Protein AF-A0A402DDG8-F1 (afdb_monomer_lite)

Organism: NCBI:txid2497681

Foldseek 3Di:
DEEEDALVLVQCVLVPPPVSVVCVDPVNCVVYHYDYDVVSVVVCVVVVVRHD

Sequence (52 aa):
MKYVYDTNIFIYYLADDDLVTSFFSPAFLSLHQIFISPIVRIELLSFPTLSK

Radius of gyration: 11.26 Å; chains: 1; bounding box: 27×23×27 Å

pLDDT: mean 93.91, std 4.9, range [72.62, 97.75]

Structure (mmCIF, N/CA/C/O backbone):
data_AF-A0A402DDG8-F1
#
_entry.id   AF-A0A402DDG8-F1
#
loop_
_at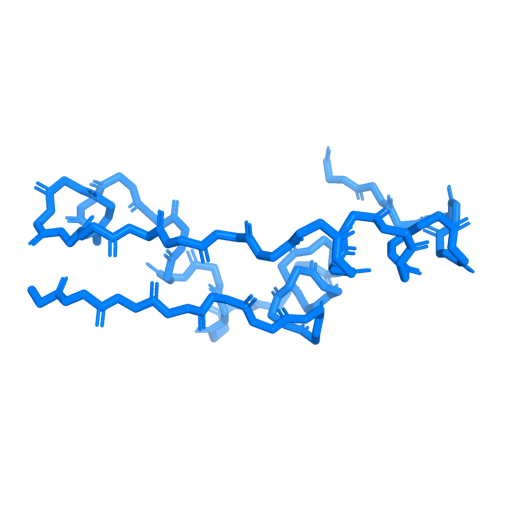om_site.group_PDB
_atom_site.id
_atom_site.type_symbol
_atom_site.label_atom_id
_atom_site.label_alt_id
_atom_site.label_comp_id
_atom_site.label_asym_id
_atom_site.label_entity_id
_atom_site.label_seq_id
_atom_site.pdbx_PDB_ins_code
_atom_site.Cartn_x
_atom_site.Cartn_y
_atom_site.Cartn_z
_atom_site.occupancy
_atom_site.B_iso_or_equiv
_atom_site.auth_seq_id
_atom_site.auth_comp_id
_atom_site.auth_asym_id
_atom_site.auth_atom_id
_atom_site.pdbx_PDB_model_num
ATOM 1 N N . MET A 1 1 ? -8.187 5.524 14.529 1.00 94.19 1 MET A N 1
ATOM 2 C CA . MET A 1 1 ? -6.808 5.867 14.955 1.00 94.19 1 MET A CA 1
ATOM 3 C C . MET A 1 1 ? -6.038 6.419 13.760 1.00 94.19 1 MET A C 1
ATOM 5 O O . MET A 1 1 ? -6.551 6.347 12.646 1.00 94.19 1 MET A O 1
ATOM 9 N N . LYS A 1 2 ? -4.872 7.032 13.990 1.00 96.62 2 LYS A N 1
ATOM 10 C CA . LYS A 1 2 ? -4.006 7.564 12.928 1.00 96.62 2 LYS A CA 1
ATOM 11 C C . LYS A 1 2 ? -2.870 6.578 12.675 1.00 96.62 2 LYS A C 1
ATOM 13 O O . LYS A 1 2 ? -2.249 6.141 13.640 1.00 96.62 2 LYS A O 1
ATOM 18 N N . TYR A 1 3 ? -2.607 6.268 11.412 1.00 97.38 3 TYR A N 1
ATOM 19 C CA . TYR A 1 3 ? -1.537 5.362 10.996 1.00 97.38 3 TYR A CA 1
ATOM 20 C C . TYR A 1 3 ? -0.628 6.055 9.992 1.00 97.38 3 TYR A C 1
ATOM 22 O O . TYR A 1 3 ? -1.080 6.885 9.203 1.00 97.38 3 TYR A O 1
ATOM 30 N N . VAL A 1 4 ? 0.648 5.691 10.014 1.00 97.19 4 VAL A N 1
ATOM 31 C CA . VAL A 1 4 ? 1.607 6.054 8.973 1.00 97.19 4 VAL A CA 1
ATOM 32 C C . VAL A 1 4 ? 1.975 4.769 8.260 1.00 97.19 4 VAL A C 1
ATOM 34 O O . VAL A 1 4 ? 2.401 3.816 8.909 1.00 97.19 4 VAL A O 1
ATOM 37 N N . TYR A 1 5 ? 1.760 4.724 6.951 1.00 97.50 5 TYR A N 1
ATOM 38 C CA . TYR A 1 5 ? 2.157 3.567 6.158 1.00 97.50 5 TYR A CA 1
ATOM 39 C C . TYR A 1 5 ? 3.622 3.701 5.766 1.00 97.50 5 TYR A C 1
ATOM 41 O O . TYR A 1 5 ? 4.034 4.737 5.248 1.00 97.50 5 TYR A O 1
ATOM 49 N N . ASP A 1 6 ? 4.379 2.645 6.042 1.00 96.94 6 ASP A N 1
ATOM 50 C CA . ASP A 1 6 ? 5.750 2.463 5.578 1.00 96.94 6 ASP A CA 1
ATOM 51 C C . ASP A 1 6 ? 5.761 1.873 4.161 1.00 96.94 6 ASP A C 1
ATOM 53 O O . ASP A 1 6 ? 4.779 1.281 3.718 1.00 96.94 6 ASP A O 1
ATOM 57 N N . T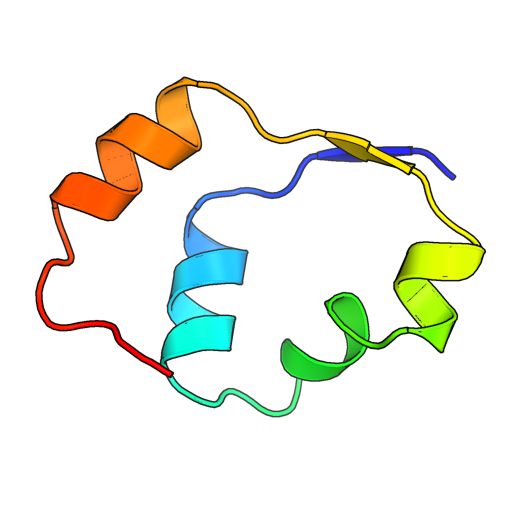HR A 1 7 ? 6.873 1.981 3.448 1.00 97.25 7 THR A N 1
ATOM 58 C CA . THR A 1 7 ? 7.020 1.474 2.077 1.00 97.25 7 THR A CA 1
ATOM 59 C C . THR A 1 7 ? 6.755 -0.022 1.971 1.00 97.25 7 THR A C 1
ATOM 61 O O . THR A 1 7 ? 6.097 -0.466 1.029 1.00 97.25 7 THR A O 1
ATOM 64 N N . ASN A 1 8 ? 7.171 -0.801 2.972 1.00 95.69 8 ASN A N 1
ATOM 65 C CA . ASN A 1 8 ? 6.975 -2.250 2.977 1.00 95.69 8 ASN A CA 1
ATOM 66 C C . ASN A 1 8 ? 5.497 -2.653 2.860 1.00 95.69 8 ASN A C 1
ATOM 68 O O . ASN A 1 8 ? 5.181 -3.612 2.161 1.00 95.69 8 ASN A O 1
ATOM 72 N N . ILE A 1 9 ? 4.573 -1.905 3.478 1.00 96.44 9 ILE A N 1
ATOM 73 C CA . ILE A 1 9 ? 3.143 -2.244 3.417 1.00 96.44 9 ILE A CA 1
ATOM 74 C C . ILE A 1 9 ? 2.582 -2.072 2.000 1.00 96.44 9 ILE A C 1
ATOM 76 O O . ILE A 1 9 ? 1.721 -2.836 1.576 1.00 96.44 9 ILE A O 1
ATOM 80 N N . PHE A 1 10 ? 3.104 -1.110 1.237 1.00 95.75 10 PHE A N 1
ATOM 81 C CA . PHE A 1 10 ? 2.747 -0.940 -0.168 1.00 95.75 10 PHE A CA 1
ATOM 82 C C . PHE A 1 10 ? 3.367 -2.033 -1.033 1.00 95.75 10 PHE A C 1
ATOM 84 O O . PHE A 1 10 ? 2.680 -2.558 -1.902 1.00 95.75 10 PHE A O 1
ATOM 91 N N . ILE A 1 11 ? 4.624 -2.413 -0.774 1.00 95.00 11 ILE A N 1
ATOM 92 C CA . ILE A 1 11 ? 5.289 -3.506 -1.497 1.00 95.00 11 ILE A CA 1
ATOM 93 C C . ILE A 1 11 ? 4.490 -4.804 -1.354 1.00 95.00 11 ILE A C 1
ATOM 95 O O . ILE A 1 11 ? 4.139 -5.412 -2.361 1.00 95.00 11 ILE A O 1
ATOM 99 N N . TYR A 1 12 ? 4.141 -5.191 -0.125 1.00 94.94 12 TYR A N 1
ATOM 100 C CA . TYR A 1 12 ? 3.350 -6.398 0.123 1.00 94.94 12 TYR A CA 1
ATOM 101 C C . TYR A 1 12 ? 1.938 -6.304 -0.463 1.00 94.94 12 TYR A C 1
ATOM 103 O O . TYR A 1 12 ? 1.446 -7.266 -1.045 1.00 94.94 12 TYR A O 1
ATOM 111 N N . TYR A 1 13 ? 1.297 -5.134 -0.381 1.00 95.44 13 TYR A N 1
ATOM 112 C CA . TYR A 1 13 ? -0.022 -4.929 -0.981 1.00 95.44 13 TYR A CA 1
ATOM 113 C C . TYR A 1 13 ? -0.020 -5.081 -2.509 1.00 95.44 13 TYR A C 1
ATOM 115 O O . TYR A 1 13 ? -0.944 -5.680 -3.069 1.00 95.44 13 TYR A O 1
ATOM 123 N N . LEU A 1 14 ? 1.001 -4.532 -3.177 1.00 93.25 14 LEU A N 1
ATOM 124 C CA . LEU A 1 14 ? 1.188 -4.628 -4.627 1.00 93.25 14 LEU A CA 1
ATOM 125 C C . LEU A 1 14 ? 1.671 -6.017 -5.071 1.00 93.25 14 LEU A C 1
ATOM 127 O O . LEU A 1 14 ? 1.563 -6.336 -6.246 1.00 93.25 14 LEU A O 1
ATOM 131 N N . ALA A 1 15 ? 2.182 -6.835 -4.149 1.00 91.50 15 ALA A N 1
ATOM 132 C CA . ALA A 1 15 ? 2.562 -8.228 -4.381 1.00 91.50 15 ALA A CA 1
ATOM 133 C C . ALA A 1 15 ? 1.444 -9.239 -4.037 1.00 91.50 15 ALA A C 1
ATOM 135 O O . ALA A 1 15 ? 1.715 -10.434 -3.971 1.00 91.50 15 ALA A O 1
ATOM 136 N N . ASP A 1 16 ? 0.213 -8.766 -3.803 1.00 89.19 16 ASP A N 1
ATOM 137 C CA . ASP A 1 16 ? -0.956 -9.582 -3.431 1.00 89.19 16 ASP A CA 1
ATOM 138 C C . ASP A 1 16 ? -0.792 -10.419 -2.149 1.00 89.19 16 ASP A C 1
ATOM 140 O O . ASP A 1 16 ? -1.295 -11.534 -2.035 1.00 89.19 16 ASP A O 1
ATOM 144 N N . ASP A 1 17 ? -0.138 -9.857 -1.129 1.00 91.50 17 ASP A N 1
ATOM 145 C CA . ASP A 1 17 ? -0.124 -10.460 0.205 1.00 91.50 17 ASP A CA 1
ATOM 146 C C . ASP A 1 17 ? -1.477 -10.263 0.927 1.00 91.50 17 ASP A C 1
ATOM 148 O O . ASP A 1 17 ? -1.885 -9.132 1.243 1.00 91.50 17 ASP A O 1
ATOM 152 N N . ASP A 1 18 ? -2.156 -11.380 1.212 1.00 85.44 18 ASP A N 1
ATOM 153 C CA . ASP A 1 18 ? -3.472 -11.448 1.867 1.00 85.44 18 ASP A CA 1
ATOM 154 C C . ASP A 1 18 ? -3.496 -10.811 3.267 1.00 85.44 18 ASP A C 1
ATOM 156 O O . ASP A 1 18 ? -4.489 -10.190 3.668 1.00 85.44 18 ASP A O 1
ATOM 160 N N . LEU A 1 19 ? -2.402 -10.918 4.033 1.00 86.62 19 LEU A N 1
ATOM 161 C CA . LEU A 1 19 ? -2.331 -10.354 5.385 1.00 86.62 19 LEU A CA 1
ATOM 162 C C . LEU A 1 19 ? -2.364 -8.826 5.333 1.00 86.62 19 LEU A C 1
ATOM 164 O O . LEU A 1 19 ? -2.939 -8.172 6.210 1.00 86.62 19 LEU A O 1
ATOM 168 N N . VAL A 1 20 ? -1.783 -8.256 4.277 1.00 93.12 20 VAL A N 1
ATOM 169 C CA . VAL A 1 20 ? -1.662 -6.811 4.106 1.00 93.12 20 VAL A CA 1
ATOM 170 C C . VAL A 1 20 ? -2.883 -6.201 3.420 1.00 93.12 20 VAL A C 1
ATOM 172 O O . VAL A 1 20 ? -3.240 -5.054 3.700 1.00 93.12 20 VAL A O 1
ATOM 175 N N . THR A 1 21 ? -3.592 -6.963 2.583 1.00 90.81 21 THR A N 1
ATOM 176 C CA . THR A 1 21 ? -4.745 -6.451 1.822 1.00 90.81 21 THR A CA 1
ATOM 177 C C . THR A 1 21 ? -5.862 -5.920 2.722 1.00 90.81 21 THR A C 1
ATOM 179 O O . THR A 1 21 ? -6.525 -4.939 2.379 1.00 90.81 21 THR A O 1
ATOM 182 N N . SER A 1 22 ? -6.034 -6.505 3.912 1.00 92.88 22 SER A N 1
ATOM 183 C CA . SER A 1 22 ? -7.031 -6.069 4.900 1.00 92.88 22 SER A CA 1
ATOM 184 C C . SER A 1 22 ? -6.857 -4.605 5.344 1.00 92.88 22 SER A C 1
ATOM 186 O O . SER A 1 22 ? -7.853 -3.896 5.525 1.00 92.88 22 SER A O 1
ATOM 188 N N . PHE A 1 23 ? -5.616 -4.108 5.413 1.00 95.19 23 PHE A N 1
ATOM 189 C CA . PHE A 1 23 ? -5.294 -2.719 5.769 1.00 95.19 23 PHE A CA 1
ATOM 190 C C . PHE A 1 23 ? -5.615 -1.713 4.654 1.00 95.19 23 PHE A C 1
ATOM 192 O O . PHE A 1 23 ? -5.679 -0.509 4.896 1.00 95.19 23 PHE A O 1
ATOM 199 N N . PHE A 1 24 ? -5.852 -2.184 3.431 1.00 95.25 24 PHE A N 1
ATOM 200 C CA . PHE A 1 24 ? -6.291 -1.359 2.302 1.00 95.25 24 PHE A CA 1
ATOM 201 C C . PHE A 1 24 ? -7.789 -1.510 2.018 1.00 95.25 24 PHE A C 1
ATOM 203 O O . PHE A 1 24 ? -8.315 -0.884 1.098 1.00 95.25 24 PHE A O 1
ATOM 210 N N . SER A 1 25 ? -8.499 -2.316 2.814 1.00 94.38 25 SER A N 1
ATOM 211 C CA . SER A 1 25 ? -9.933 -2.514 2.642 1.00 94.38 25 SER A CA 1
ATOM 212 C C . SER A 1 2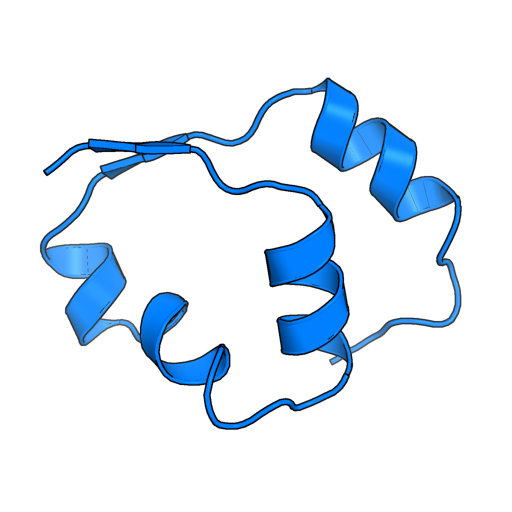5 ? -10.720 -1.218 2.897 1.00 94.38 25 SER A C 1
ATOM 214 O O . SER A 1 25 ? -10.372 -0.442 3.796 1.00 94.38 25 SER A O 1
ATOM 216 N N . PRO A 1 26 ? -11.842 -0.993 2.188 1.00 96.00 26 PRO A N 1
ATOM 217 C CA . PRO A 1 26 ? -12.710 0.155 2.446 1.00 96.00 26 PRO A CA 1
ATOM 218 C C . PRO A 1 26 ? -13.179 0.232 3.905 1.00 96.00 26 PRO A C 1
ATOM 220 O O . PRO A 1 26 ? -13.263 1.320 4.472 1.00 96.00 26 PRO A O 1
ATOM 223 N N . ALA A 1 27 ? -13.430 -0.922 4.536 1.00 96.38 27 ALA A N 1
ATOM 224 C CA . ALA A 1 27 ? -13.819 -1.001 5.939 1.00 96.38 27 ALA A CA 1
ATOM 225 C C . ALA A 1 27 ? -12.742 -0.402 6.858 1.00 96.38 27 ALA A C 1
ATOM 227 O O . ALA A 1 27 ? -13.054 0.471 7.668 1.00 96.38 27 ALA A O 1
ATOM 228 N N . PHE A 1 28 ? -11.476 -0.795 6.684 1.00 96.19 28 PHE A N 1
ATOM 229 C CA . PHE A 1 28 ? -10.364 -0.269 7.480 1.00 96.19 28 PHE A CA 1
ATOM 230 C C . PHE A 1 28 ? -10.132 1.227 7.218 1.00 96.19 28 PHE A C 1
ATOM 232 O O . PHE A 1 28 ? -10.053 2.022 8.158 1.00 96.19 28 PHE A O 1
ATOM 239 N N . LEU A 1 29 ? -10.090 1.632 5.944 1.00 96.62 29 LEU A N 1
ATOM 240 C CA . LEU A 1 29 ? -9.812 3.017 5.544 1.00 96.62 29 LEU A CA 1
ATOM 241 C C . LEU A 1 29 ? -10.930 3.995 5.938 1.00 96.62 29 LEU A C 1
ATOM 243 O O . LEU A 1 29 ? -10.659 5.167 6.180 1.00 96.62 29 LEU A O 1
ATOM 247 N N . SER A 1 30 ? -12.179 3.534 6.051 1.00 97.19 30 SER A N 1
ATOM 248 C CA . SER A 1 30 ? -13.299 4.377 6.501 1.00 97.19 30 SER A CA 1
ATOM 249 C C . SER A 1 30 ? -13.242 4.728 7.994 1.00 97.19 30 SER A C 1
ATOM 251 O O . SER A 1 30 ? -13.791 5.746 8.415 1.00 97.19 30 SER A O 1
ATOM 253 N N . LEU A 1 31 ? -12.561 3.908 8.801 1.00 97.62 31 LEU A N 1
ATOM 254 C CA . LEU A 1 31 ? -12.468 4.065 10.256 1.00 97.62 31 LEU A CA 1
ATOM 255 C C . LEU A 1 31 ? -11.173 4.754 10.699 1.00 97.62 31 LEU A C 1
ATOM 257 O O . LEU A 1 31 ? -11.021 5.132 11.872 1.00 97.62 31 LEU A O 1
ATOM 261 N N . HIS A 1 32 ? -10.193 4.865 9.805 1.00 97.44 32 HIS A N 1
ATOM 262 C CA . HIS A 1 32 ? -8.828 5.234 10.149 1.00 97.44 32 HIS A CA 1
ATOM 263 C C . HIS A 1 32 ? -8.248 6.262 9.190 1.00 97.44 32 HIS A C 1
ATOM 265 O O . HIS A 1 32 ? -8.466 6.229 7.986 1.00 97.44 32 HIS A O 1
ATOM 271 N N . GLN A 1 33 ? -7.458 7.179 9.743 1.00 97.75 33 GLN A N 1
ATOM 272 C CA . GLN A 1 33 ? -6.759 8.175 8.946 1.00 97.75 33 GLN A CA 1
ATOM 273 C C . GLN A 1 33 ? -5.353 7.672 8.639 1.00 97.75 33 GLN A C 1
ATOM 275 O O . GLN A 1 33 ? -4.574 7.418 9.563 1.00 97.75 33 GLN A O 1
ATOM 280 N N . ILE A 1 34 ? -5.038 7.556 7.352 1.00 97.44 34 ILE A N 1
ATOM 281 C CA . ILE A 1 34 ? -3.743 7.074 6.876 1.00 97.44 34 ILE A CA 1
ATOM 282 C C . ILE A 1 34 ? -2.915 8.250 6.367 1.00 97.44 34 ILE A C 1
ATOM 284 O O . ILE A 1 34 ? -3.375 9.046 5.548 1.00 97.44 34 ILE A O 1
ATOM 288 N N . PHE A 1 35 ? -1.684 8.347 6.852 1.00 97.50 35 PHE A N 1
ATOM 289 C CA . PHE A 1 35 ? -0.689 9.305 6.397 1.00 97.50 35 PHE A CA 1
ATOM 290 C C . PHE A 1 35 ? 0.404 8.578 5.622 1.00 97.50 35 PHE A C 1
ATOM 292 O O . PHE A 1 35 ? 0.830 7.484 5.993 1.00 97.50 35 PHE A O 1
ATOM 299 N N . ILE A 1 36 ? 0.872 9.212 4.552 1.00 96.88 36 ILE A N 1
ATOM 300 C CA . ILE A 1 36 ? 1.929 8.682 3.694 1.00 96.88 36 ILE A CA 1
ATOM 301 C C . ILE A 1 36 ? 3.023 9.738 3.625 1.00 96.88 36 ILE A C 1
ATOM 303 O O . ILE A 1 36 ? 2.764 10.882 3.242 1.00 96.88 36 ILE A O 1
ATOM 307 N N . SER A 1 37 ? 4.239 9.360 4.011 1.00 97.06 37 SER A N 1
ATOM 308 C CA . SER A 1 37 ? 5.402 10.240 3.901 1.00 97.06 37 SER A CA 1
ATOM 309 C C . SER A 1 37 ? 5.786 10.439 2.427 1.00 97.06 37 SER A C 1
ATOM 311 O O . SER A 1 37 ? 5.716 9.489 1.646 1.00 97.06 37 SER A O 1
ATOM 313 N N . PRO A 1 38 ? 6.262 11.628 2.018 1.00 96.75 38 PRO A N 1
ATOM 314 C CA . PRO A 1 38 ? 6.885 11.809 0.707 1.00 96.75 38 PRO A CA 1
ATOM 315 C C . PRO A 1 38 ? 8.048 10.839 0.448 1.00 96.75 38 PRO A C 1
ATOM 317 O O . PRO A 1 38 ? 8.258 10.456 -0.698 1.00 96.75 38 PRO A O 1
ATOM 320 N N . ILE A 1 39 ? 8.756 10.402 1.499 1.00 97.44 39 ILE A N 1
ATOM 321 C CA . ILE A 1 39 ? 9.846 9.417 1.400 1.00 97.44 39 ILE A CA 1
ATOM 322 C C . ILE A 1 39 ? 9.324 8.098 0.826 1.00 97.44 39 ILE A C 1
ATOM 324 O O . ILE A 1 39 ? 9.907 7.583 -0.118 1.00 97.44 39 ILE A O 1
ATOM 328 N N . VAL A 1 40 ? 8.160 7.633 1.289 1.00 96.94 40 VAL A N 1
ATOM 329 C CA . VAL A 1 40 ? 7.530 6.399 0.791 1.00 96.94 40 VAL A CA 1
ATOM 330 C C . VAL A 1 40 ? 7.263 6.478 -0.710 1.00 96.94 40 VAL A C 1
ATOM 332 O O . VAL A 1 40 ? 7.487 5.523 -1.447 1.00 96.94 40 VAL A O 1
ATOM 335 N N . ARG A 1 41 ? 6.837 7.648 -1.202 1.00 93.38 41 ARG A N 1
ATOM 336 C CA . ARG A 1 41 ? 6.621 7.854 -2.642 1.00 93.38 41 ARG A CA 1
ATOM 337 C C . ARG A 1 41 ? 7.920 7.749 -3.435 1.00 93.38 41 ARG A C 1
ATOM 339 O O . ARG A 1 41 ? 7.890 7.209 -4.531 1.00 93.38 41 ARG A O 1
ATOM 346 N N . ILE A 1 42 ? 9.025 8.269 -2.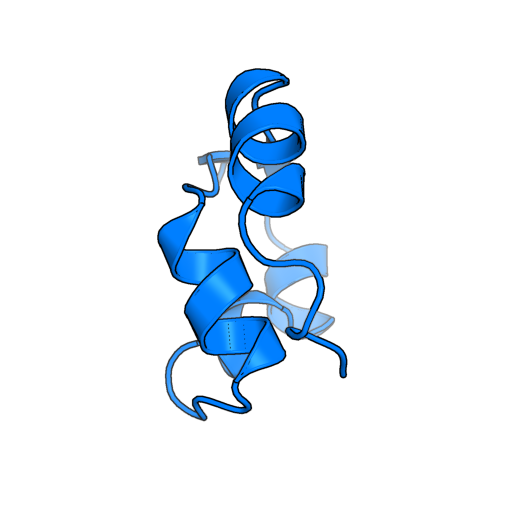899 1.00 97.00 42 ILE A N 1
ATOM 347 C CA . ILE A 1 42 ? 10.348 8.198 -3.533 1.00 97.00 42 ILE A CA 1
ATOM 348 C C . ILE A 1 42 ? 10.859 6.754 -3.525 1.00 97.00 42 ILE A C 1
ATOM 350 O O . ILE A 1 42 ? 11.327 6.272 -4.551 1.00 97.00 42 ILE A O 1
ATOM 354 N N . GLU A 1 43 ? 10.734 6.047 -2.402 1.00 97.25 43 GLU A N 1
ATOM 355 C CA . GLU A 1 43 ? 11.184 4.659 -2.269 1.00 97.25 43 GLU A CA 1
ATOM 356 C C . GLU A 1 43 ? 10.442 3.729 -3.235 1.00 97.25 43 GLU A C 1
ATOM 358 O O . GLU A 1 43 ? 11.082 2.918 -3.906 1.00 97.25 43 GLU A O 1
ATOM 363 N N . LEU A 1 44 ? 9.126 3.909 -3.404 1.00 94.69 44 LEU A N 1
ATOM 364 C CA . LEU A 1 44 ? 8.321 3.126 -4.350 1.00 94.69 44 LEU A CA 1
ATOM 365 C C . LEU A 1 44 ? 8.757 3.279 -5.815 1.00 94.69 44 LEU A C 1
ATOM 367 O O . LEU A 1 44 ? 8.566 2.348 -6.594 1.00 94.69 44 LEU A O 1
ATOM 371 N N . LEU A 1 45 ? 9.410 4.385 -6.198 1.00 94.12 45 LEU A N 1
ATOM 372 C 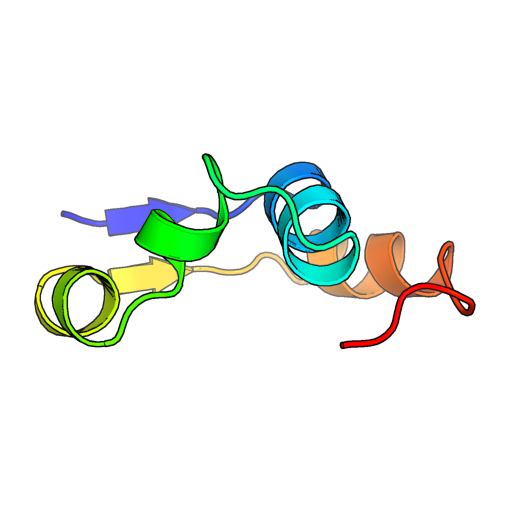CA . LEU A 1 45 ? 9.983 4.531 -7.547 1.00 94.12 45 LEU A CA 1
ATOM 373 C C . LEU A 1 45 ? 11.099 3.513 -7.828 1.00 94.12 45 LEU A C 1
ATOM 375 O O . LEU A 1 45 ? 11.392 3.234 -8.988 1.00 94.12 45 LEU A O 1
ATOM 379 N N . SER A 1 46 ? 11.703 2.938 -6.783 1.00 94.81 46 SER A N 1
ATOM 380 C CA . SER A 1 46 ? 12.731 1.896 -6.906 1.00 94.81 46 SER A CA 1
ATOM 381 C C . SER A 1 46 ? 12.150 0.519 -7.251 1.00 94.81 46 SER A C 1
ATOM 383 O O . SER A 1 46 ? 12.911 -0.400 -7.544 1.00 94.81 46 SER A O 1
ATOM 385 N N . PHE A 1 47 ? 10.818 0.368 -7.249 1.00 92.38 47 PHE A N 1
ATOM 386 C CA . PHE A 1 47 ? 10.116 -0.894 -7.503 1.00 92.38 47 PHE A CA 1
ATOM 387 C C . PHE A 1 47 ? 9.166 -0.796 -8.714 1.00 92.38 47 PHE A C 1
ATOM 389 O O . PHE A 1 47 ? 7.963 -1.022 -8.581 1.00 92.38 47 PHE A O 1
ATOM 396 N N . PRO A 1 48 ? 9.673 -0.481 -9.921 1.00 88.31 48 PRO A N 1
ATOM 397 C CA . PRO A 1 48 ? 8.838 -0.172 -11.087 1.00 88.31 48 PRO A CA 1
ATOM 398 C C . PRO A 1 48 ? 8.033 -1.364 -11.625 1.00 88.31 48 PRO A C 1
ATOM 400 O O . PRO A 1 48 ? 7.127 -1.178 -12.429 1.00 88.31 48 PRO A O 1
ATOM 403 N N . THR A 1 49 ? 8.376 -2.586 -11.219 1.00 89.56 49 THR A N 1
ATOM 404 C CA . THR A 1 49 ? 7.691 -3.815 -11.636 1.00 89.56 49 THR A CA 1
ATOM 405 C C . THR A 1 49 ? 6.543 -4.207 -10.709 1.00 89.56 49 THR A C 1
ATOM 407 O O . THR A 1 49 ? 5.837 -5.162 -11.0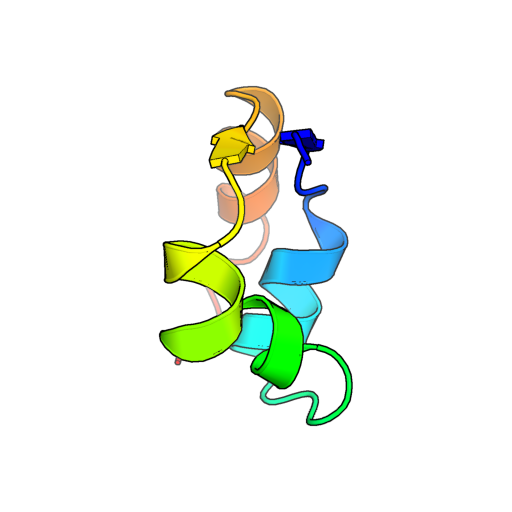15 1.00 89.56 49 THR A O 1
ATOM 410 N N . LEU A 1 50 ? 6.369 -3.524 -9.570 1.00 87.44 50 LEU A N 1
ATOM 411 C CA . LEU A 1 50 ? 5.236 -3.763 -8.682 1.00 87.44 50 LEU A CA 1
ATOM 412 C C . LEU A 1 50 ? 4.003 -3.047 -9.233 1.00 87.44 50 LEU A C 1
ATOM 414 O O . LEU A 1 50 ? 3.973 -1.822 -9.350 1.00 87.44 50 LEU A O 1
ATOM 418 N N . SER A 1 51 ? 2.975 -3.823 -9.548 1.00 77.31 51 SER A N 1
ATOM 419 C CA . SER A 1 51 ? 1.685 -3.331 -10.020 1.00 77.31 51 SER A CA 1
ATOM 420 C C . SER A 1 51 ? 0.585 -4.251 -9.527 1.00 77.31 51 SER A C 1
ATOM 422 O O . SER A 1 51 ? 0.799 -5.459 -9.460 1.00 77.31 51 SER A O 1
ATOM 424 N N . LYS A 1 52 ? -0.587 -3.683 -9.264 1.00 72.62 52 LYS A N 1
ATOM 425 C CA . LYS A 1 52 ? -1.801 -4.412 -8.919 1.00 72.62 52 LYS A CA 1
ATOM 426 C C . LYS A 1 52 ? -2.896 -4.086 -9.924 1.00 72.62 52 LYS A C 1
ATOM 428 O O . LYS A 1 52 ? -2.932 -2.906 -10.347 1.00 72.62 52 LYS A O 1
#

Secondary structure (DSSP, 8-state):
-EEEE-HHHHHHHHTT-HHHHGGGSHHHHHHSEEEE-HHHHHHHTT-TT---

InterPro domains:
  IPR029060 PIN-like domain superfamily [SSF88723] (1-48)